Protein AF-A0A359BC92-F1 (afdb_monomer)

Structure (mmCIF, N/CA/C/O backbone):
data_AF-A0A359BC92-F1
#
_entry.id   AF-A0A359BC92-F1
#
loop_
_atom_site.group_PDB
_atom_site.id
_atom_site.type_symbol
_atom_site.label_atom_id
_atom_site.label_alt_id
_atom_site.label_comp_id
_atom_site.label_asym_id
_atom_site.label_entity_id
_atom_site.label_seq_id
_atom_site.pdbx_PDB_ins_code
_atom_site.Cartn_x
_atom_site.Cartn_y
_atom_site.Cartn_z
_atom_site.occupancy
_atom_site.B_iso_or_equiv
_atom_site.auth_seq_id
_atom_site.auth_comp_id
_atom_site.auth_asym_id
_atom_site.auth_atom_id
_atom_site.pdbx_PDB_model_num
ATOM 1 N N . MET A 1 1 ? 7.067 29.558 -24.319 1.00 64.19 1 MET A N 1
ATOM 2 C CA . MET A 1 1 ? 7.247 28.331 -23.514 1.00 64.19 1 MET A CA 1
ATOM 3 C C . MET A 1 1 ? 6.410 27.250 -24.181 1.00 64.19 1 MET A C 1
ATOM 5 O O . MET A 1 1 ? 5.205 27.433 -24.256 1.00 64.19 1 MET A O 1
ATOM 9 N N . GLU A 1 2 ? 7.015 26.208 -24.754 1.00 69.31 2 GLU A N 1
ATOM 10 C CA . GLU A 1 2 ? 6.243 25.180 -25.473 1.00 69.31 2 GLU A CA 1
ATOM 11 C C . GLU A 1 2 ? 5.400 24.340 -24.504 1.00 69.31 2 GLU A C 1
ATOM 13 O O . GLU A 1 2 ? 5.898 23.789 -23.506 1.00 69.31 2 GLU A O 1
ATOM 18 N N . THR A 1 3 ? 4.112 24.208 -24.815 1.00 80.94 3 THR A N 1
ATOM 19 C CA . THR A 1 3 ? 3.198 23.367 -24.044 1.00 80.94 3 THR A CA 1
ATOM 20 C C . THR A 1 3 ? 3.555 21.889 -24.224 1.00 80.94 3 THR A C 1
ATOM 22 O O . THR A 1 3 ? 4.141 21.473 -25.227 1.00 80.94 3 THR A O 1
ATOM 25 N N . ARG A 1 4 ? 3.205 21.043 -23.244 1.00 77.12 4 ARG A N 1
ATOM 26 C CA . ARG A 1 4 ? 3.446 19.587 -23.346 1.00 77.12 4 ARG A CA 1
ATOM 27 C C . ARG A 1 4 ? 2.817 19.000 -24.616 1.00 77.12 4 ARG A C 1
ATOM 29 O O . ARG A 1 4 ? 3.421 18.148 -25.255 1.00 77.12 4 ARG A O 1
ATOM 36 N N . LYS A 1 5 ? 1.630 19.485 -24.992 1.00 85.06 5 LYS A N 1
ATOM 37 C CA . LYS A 1 5 ? 0.885 19.029 -26.172 1.00 85.06 5 LYS A CA 1
ATOM 38 C C . LYS A 1 5 ? 1.637 19.309 -27.476 1.00 85.06 5 LYS A C 1
ATOM 40 O O . LYS A 1 5 ? 1.728 18.419 -28.318 1.00 85.06 5 LYS A O 1
ATOM 45 N N . GLU A 1 6 ? 2.204 20.504 -27.617 1.00 80.94 6 GLU A N 1
ATOM 46 C CA . GLU A 1 6 ? 2.989 20.887 -28.798 1.00 80.94 6 GLU A CA 1
ATOM 47 C C . GLU A 1 6 ? 4.237 20.014 -28.935 1.00 80.94 6 GLU A 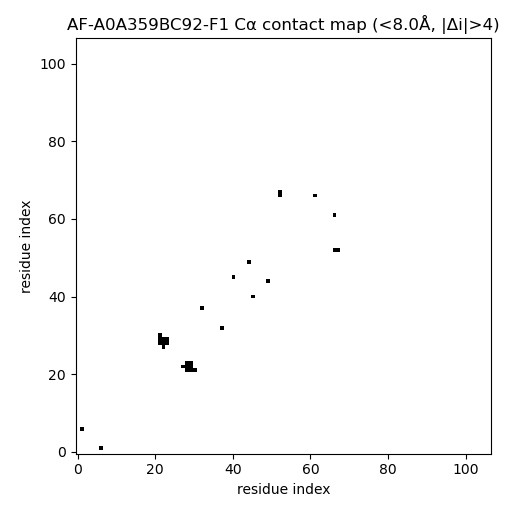C 1
ATOM 49 O O . GLU A 1 6 ? 4.472 19.450 -30.006 1.00 80.94 6 GLU A O 1
ATOM 54 N N . ARG A 1 7 ? 4.953 19.777 -27.828 1.00 76.38 7 ARG A N 1
ATOM 55 C CA . ARG A 1 7 ? 6.118 18.879 -27.810 1.00 76.38 7 ARG A CA 1
ATOM 56 C C . ARG A 1 7 ? 5.781 17.468 -28.284 1.00 76.38 7 ARG A C 1
ATOM 58 O O . ARG A 1 7 ? 6.445 16.952 -29.178 1.00 76.38 7 ARG A O 1
ATOM 65 N N . TYR A 1 8 ? 4.718 16.858 -27.760 1.00 81.38 8 TYR A N 1
ATOM 66 C CA . TYR A 1 8 ? 4.305 15.521 -28.206 1.00 81.38 8 TYR A CA 1
ATOM 67 C C . TYR A 1 8 ? 3.871 15.489 -29.674 1.00 81.38 8 TYR A C 1
ATOM 69 O O . TYR A 1 8 ? 4.158 14.521 -30.379 1.00 81.38 8 TYR A O 1
ATOM 77 N N . SER A 1 9 ? 3.203 16.540 -30.156 1.00 85.44 9 SER A N 1
ATOM 78 C CA . SER A 1 9 ? 2.797 16.619 -31.561 1.00 85.44 9 SER A CA 1
ATOM 79 C C . SER A 1 9 ? 3.996 16.665 -32.512 1.00 85.44 9 SER A C 1
ATOM 81 O O . SER A 1 9 ? 3.975 15.996 -33.545 1.00 85.44 9 SER A O 1
ATOM 83 N N . LYS A 1 10 ? 5.065 17.368 -32.121 1.00 82.44 10 LYS A N 1
ATOM 84 C CA . LYS A 1 10 ? 6.312 17.474 -32.881 1.00 82.44 10 LYS A CA 1
ATOM 85 C C . LYS A 1 10 ? 7.021 16.124 -32.987 1.00 82.44 10 LYS A C 1
ATOM 87 O O . LYS A 1 10 ? 7.276 15.663 -34.096 1.00 82.44 10 LYS A O 1
ATOM 92 N N . TYR A 1 11 ? 7.207 15.426 -31.864 1.00 79.81 11 TYR A N 1
ATOM 93 C CA . TYR A 1 11 ? 7.811 14.087 -31.865 1.00 79.81 11 TYR A CA 1
ATOM 94 C C . TYR A 1 11 ? 7.000 13.076 -32.672 1.00 79.81 11 TYR A C 1
ATOM 96 O O . TYR A 1 11 ? 7.561 12.252 -33.388 1.00 79.81 11 TYR A O 1
ATOM 104 N N . ARG A 1 12 ? 5.665 13.157 -32.625 1.00 83.31 12 ARG A N 1
ATOM 105 C CA . ARG A 1 12 ? 4.807 12.289 -33.437 1.00 83.31 12 ARG A CA 1
ATOM 106 C C . ARG A 1 12 ? 5.025 12.511 -34.935 1.00 83.31 12 ARG A C 1
ATOM 108 O O . ARG A 1 12 ? 5.053 11.544 -35.687 1.00 83.31 12 ARG A O 1
ATOM 115 N N . GLN A 1 13 ? 5.178 13.760 -35.371 1.00 85.56 13 GLN A N 1
ATOM 116 C CA . GLN A 1 13 ? 5.477 14.071 -36.771 1.00 85.56 13 GLN A CA 1
ATOM 117 C C . GLN A 1 13 ? 6.881 13.615 -37.179 1.00 85.56 13 GLN A C 1
ATOM 119 O O . GLN A 1 13 ? 7.056 13.142 -38.298 1.00 85.56 13 GLN A O 1
ATOM 124 N N . GLU A 1 14 ? 7.863 13.723 -36.285 1.00 80.19 14 GLU A N 1
ATOM 125 C CA . GLU A 1 14 ? 9.223 13.227 -36.517 1.00 80.19 14 GLU A CA 1
ATOM 126 C C . GLU A 1 14 ? 9.242 11.701 -36.673 1.00 80.19 14 GLU A C 1
ATOM 128 O O . GLU A 1 14 ? 9.771 11.206 -37.663 1.00 80.19 14 GLU A O 1
ATOM 133 N N . ILE A 1 15 ? 8.570 10.962 -35.783 1.00 81.00 15 ILE A N 1
ATOM 134 C CA . ILE A 1 15 ? 8.444 9.494 -35.848 1.00 81.00 15 ILE A CA 1
ATOM 135 C C . ILE A 1 15 ? 7.773 9.045 -37.153 1.00 81.00 15 ILE A C 1
ATOM 137 O O . ILE A 1 15 ? 8.217 8.085 -37.773 1.00 81.00 15 ILE A O 1
ATOM 141 N N . LEU A 1 16 ? 6.733 9.752 -37.612 1.00 82.31 16 LEU A N 1
ATOM 142 C CA . LEU A 1 16 ? 6.041 9.431 -38.869 1.00 82.31 16 LEU A CA 1
ATOM 143 C C . LEU A 1 16 ? 6.919 9.605 -40.117 1.00 82.31 16 LEU A C 1
ATOM 145 O O . LEU A 1 16 ? 6.634 8.998 -41.146 1.00 82.31 16 LEU A O 1
ATOM 149 N N . ARG A 1 17 ? 7.954 10.447 -40.044 1.00 84.75 17 ARG A N 1
ATOM 150 C CA . ARG A 1 17 ? 8.899 10.688 -41.144 1.00 84.75 17 ARG A CA 1
ATOM 151 C C . ARG A 1 17 ? 10.083 9.719 -41.131 1.00 84.75 17 ARG A C 1
ATOM 153 O O . ARG A 1 17 ? 10.840 9.698 -42.097 1.00 84.75 17 ARG A O 1
ATOM 160 N N . MET A 1 18 ? 10.266 8.949 -40.059 1.00 80.88 18 MET A N 1
ATOM 161 C CA . MET A 1 18 ? 11.377 8.008 -39.939 1.00 80.88 18 MET A CA 1
ATOM 162 C C . MET A 1 18 ? 11.123 6.729 -40.757 1.00 80.88 18 MET A C 1
ATOM 164 O O . MET A 1 18 ? 9.984 6.256 -40.833 1.00 80.88 18 MET A O 1
ATOM 168 N N . PRO A 1 19 ? 12.168 6.145 -41.372 1.00 79.69 19 PRO A N 1
ATOM 169 C CA . PRO A 1 19 ? 12.052 4.876 -42.081 1.00 79.69 19 PRO A CA 1
ATOM 170 C C . PRO A 1 19 ? 11.711 3.745 -41.105 1.00 79.69 19 PRO A C 1
ATOM 172 O O . PRO A 1 19 ? 12.185 3.718 -39.975 1.00 79.69 19 PRO A O 1
ATOM 175 N N . LYS A 1 20 ? 10.920 2.759 -41.542 1.00 71.25 20 LYS A N 1
ATOM 176 C CA . LYS A 1 20 ? 10.504 1.630 -40.682 1.00 71.25 20 LYS A CA 1
ATOM 177 C C . LYS A 1 20 ? 11.681 0.816 -40.129 1.00 71.25 20 LYS A C 1
ATOM 179 O O . LYS A 1 20 ? 11.546 0.192 -39.087 1.00 71.25 20 LYS A O 1
ATOM 184 N N . GLU A 1 21 ? 12.821 0.861 -40.809 1.00 76.19 21 GLU A N 1
ATOM 185 C CA . GLU A 1 21 ? 14.066 0.181 -40.442 1.00 76.19 21 GLU A CA 1
ATOM 186 C C . GLU A 1 21 ? 14.723 0.742 -39.172 1.00 76.19 21 GLU A C 1
ATOM 188 O O . GLU A 1 21 ? 15.539 0.059 -38.563 1.00 76.19 21 GLU A O 1
ATOM 193 N N . SER A 1 22 ? 14.364 1.959 -38.738 1.00 70.75 22 SER A N 1
ATOM 194 C CA . SER A 1 22 ? 14.880 2.536 -37.489 1.00 70.75 22 SER A CA 1
ATOM 195 C C . SER A 1 22 ? 14.171 2.025 -36.230 1.00 70.75 22 SER A C 1
ATOM 197 O O . SER A 1 22 ? 14.531 2.411 -35.117 1.00 70.75 22 SER A O 1
ATOM 199 N N . PHE A 1 23 ? 13.144 1.192 -36.396 1.00 70.94 23 PHE A N 1
ATOM 200 C CA . PHE A 1 23 ? 12.395 0.589 -35.304 1.00 70.94 23 PHE A CA 1
ATOM 201 C C . PHE A 1 23 ? 12.661 -0.915 -35.291 1.00 70.94 23 PHE A C 1
ATOM 203 O O . PHE A 1 23 ? 12.550 -1.590 -36.315 1.00 70.94 23 PHE A O 1
ATOM 210 N N . ASP A 1 24 ? 12.996 -1.451 -34.122 1.00 73.81 24 ASP A N 1
ATOM 211 C CA . ASP A 1 24 ? 13.099 -2.889 -33.927 1.00 73.81 24 ASP A CA 1
ATOM 212 C C . ASP A 1 24 ? 11.735 -3.550 -34.161 1.00 73.81 24 ASP A C 1
ATOM 214 O O . ASP A 1 24 ? 10.679 -2.916 -34.100 1.00 73.81 24 ASP A O 1
ATOM 218 N N . LYS A 1 25 ? 11.733 -4.876 -34.331 1.00 69.06 25 LYS A N 1
ATOM 219 C CA . LYS A 1 25 ? 10.504 -5.673 -34.508 1.00 69.06 25 LYS A CA 1
ATOM 220 C C . LYS A 1 25 ? 9.486 -5.501 -33.370 1.00 69.06 25 LYS A C 1
ATOM 222 O O . LYS A 1 25 ? 8.299 -5.723 -33.584 1.00 69.06 25 LYS A O 1
ATOM 227 N N . ASN A 1 26 ? 9.944 -5.069 -32.194 1.00 71.44 26 ASN A N 1
ATOM 228 C CA . ASN A 1 26 ? 9.118 -4.809 -31.014 1.00 71.44 26 ASN A CA 1
ATOM 229 C C . ASN A 1 26 ? 8.590 -3.359 -30.954 1.00 71.44 26 ASN A C 1
ATOM 231 O O . ASN A 1 26 ? 7.949 -2.978 -29.979 1.00 71.44 26 ASN A O 1
ATOM 235 N N . GLY A 1 27 ? 8.880 -2.533 -31.965 1.00 64.88 27 GLY A N 1
ATOM 236 C CA . GLY A 1 27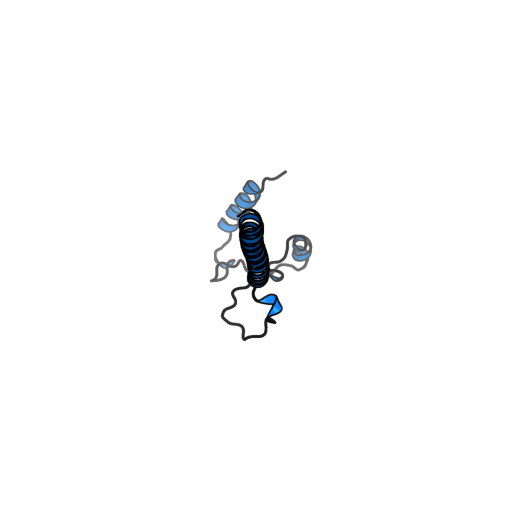 ? 8.520 -1.115 -32.013 1.00 64.88 27 GLY A CA 1
ATOM 237 C C . GLY A 1 27 ? 9.434 -0.200 -31.190 1.00 64.88 27 GLY A C 1
ATOM 238 O O . GLY A 1 27 ? 9.169 0.999 -31.114 1.00 64.88 27 GLY A O 1
ATOM 239 N N . SER A 1 28 ? 10.505 -0.729 -30.585 1.00 67.56 28 SER A N 1
ATOM 240 C CA . SER A 1 28 ? 11.526 0.076 -29.910 1.00 67.56 28 SER A CA 1
ATOM 241 C C . SER A 1 28 ? 12.388 0.817 -30.926 1.00 67.56 28 SER A C 1
ATOM 243 O O . SER A 1 28 ? 12.821 0.255 -31.926 1.00 67.56 28 SER A O 1
ATOM 245 N N . PHE A 1 29 ? 12.633 2.102 -30.683 1.00 65.19 29 PHE A N 1
ATOM 246 C CA . PHE A 1 29 ? 13.542 2.891 -31.507 1.00 65.19 29 PHE A CA 1
ATOM 247 C C . PHE A 1 29 ? 14.984 2.599 -31.082 1.00 65.19 29 PHE A C 1
ATOM 249 O O . PHE A 1 29 ? 15.413 3.016 -30.005 1.00 65.19 29 PHE A O 1
ATOM 256 N N . SER A 1 30 ? 15.729 1.877 -31.918 1.00 58.03 30 SER A N 1
ATOM 257 C CA . SER A 1 30 ? 17.120 1.504 -31.646 1.00 58.03 30 SER A CA 1
ATOM 258 C C . SER A 1 30 ? 18.054 2.635 -32.072 1.00 58.03 30 SER A C 1
ATOM 260 O O . SER A 1 30 ? 18.776 2.560 -33.068 1.00 58.03 30 SER A O 1
ATOM 262 N N . ARG A 1 31 ? 18.022 3.751 -31.337 1.00 58.84 31 ARG A N 1
ATOM 263 C CA . ARG A 1 31 ? 19.071 4.767 -31.464 1.00 58.84 31 ARG A CA 1
ATOM 264 C C . ARG A 1 31 ? 20.276 4.248 -30.694 1.00 58.84 31 ARG A C 1
ATOM 266 O O . ARG A 1 31 ? 20.233 4.195 -29.468 1.00 58.84 31 ARG A O 1
ATOM 273 N N . LYS A 1 32 ? 21.370 3.911 -31.383 1.00 55.03 32 LYS A N 1
ATOM 274 C CA . LYS A 1 32 ? 22.695 3.905 -30.744 1.00 55.03 32 LYS A CA 1
ATOM 275 C C . LYS A 1 32 ? 22.951 5.339 -30.272 1.00 55.03 32 LYS A C 1
ATOM 277 O O . LYS A 1 32 ? 23.369 6.177 -31.064 1.00 55.03 32 LYS A O 1
ATOM 282 N N . MET A 1 33 ? 22.564 5.652 -29.035 1.00 51.81 33 MET A N 1
ATOM 283 C CA . MET A 1 33 ? 22.754 6.978 -28.455 1.00 51.81 33 MET A CA 1
ATOM 284 C C . MET A 1 33 ? 24.252 7.257 -28.392 1.00 51.81 33 MET A C 1
ATOM 286 O O . MET A 1 33 ? 25.003 6.507 -27.770 1.00 51.81 33 MET A O 1
ATOM 290 N N . ASN A 1 34 ? 24.678 8.334 -29.052 1.00 50.03 34 ASN A N 1
ATOM 291 C CA . ASN A 1 34 ? 25.994 8.901 -28.804 1.00 50.03 34 ASN A CA 1
ATOM 292 C C . ASN A 1 34 ? 26.049 9.335 -27.336 1.00 50.03 34 ASN A C 1
ATOM 294 O O . ASN A 1 34 ? 25.113 9.957 -26.832 1.00 50.03 34 ASN A O 1
ATOM 298 N N . ILE A 1 35 ? 27.147 8.992 -26.667 1.00 54.72 35 ILE A N 1
ATOM 299 C CA . ILE A 1 35 ? 27.377 9.187 -25.226 1.00 54.72 35 ILE A CA 1
ATOM 300 C C . ILE A 1 35 ? 27.151 10.653 -24.802 1.00 54.72 35 ILE A C 1
ATOM 302 O O . ILE A 1 35 ? 26.705 10.914 -23.686 1.00 54.72 35 ILE A O 1
ATOM 306 N N . ASP A 1 36 ? 27.333 11.602 -25.721 1.00 50.59 36 ASP A N 1
ATOM 307 C CA . ASP A 1 36 ? 27.121 13.029 -25.473 1.00 50.59 36 ASP A CA 1
ATOM 308 C C . ASP A 1 36 ? 25.635 13.420 -25.304 1.00 50.59 36 ASP A C 1
ATOM 310 O O . ASP A 1 36 ? 25.328 14.301 -24.498 1.00 50.59 36 ASP A O 1
ATOM 314 N N . GLU A 1 37 ? 24.684 12.735 -25.962 1.00 53.03 37 GLU A N 1
ATOM 315 C CA . GLU A 1 37 ? 23.235 12.981 -25.785 1.00 53.03 37 GLU A CA 1
ATOM 316 C C . GLU A 1 37 ? 22.719 12.451 -24.430 1.00 53.03 37 GLU A C 1
ATOM 318 O O . GLU A 1 37 ? 21.748 12.983 -23.883 1.00 53.03 37 GLU A O 1
ATOM 323 N N . LEU A 1 38 ? 23.400 11.462 -23.838 1.00 48.38 38 LEU A N 1
ATOM 324 C CA . LEU A 1 38 ? 23.040 10.842 -22.555 1.00 48.38 38 LEU A CA 1
ATOM 325 C C . LEU A 1 38 ? 23.162 11.827 -21.377 1.00 48.38 38 LEU A C 1
ATOM 327 O O . LEU A 1 38 ? 22.375 11.780 -20.429 1.00 48.38 38 LEU A O 1
ATOM 331 N N . SER A 1 39 ? 24.099 12.776 -21.471 1.00 49.75 39 SER A N 1
ATOM 332 C CA . SER A 1 39 ? 24.310 13.819 -20.460 1.00 49.75 39 SER A CA 1
ATOM 333 C C . SER A 1 39 ? 23.092 14.743 -20.303 1.00 49.75 39 SER A C 1
ATOM 335 O O . SER A 1 39 ? 22.757 15.144 -19.187 1.00 49.75 39 SER A O 1
ATOM 337 N N . SER A 1 40 ? 22.361 14.995 -21.396 1.00 50.62 40 SER A N 1
ATOM 338 C CA . SER A 1 40 ? 21.168 15.852 -21.415 1.00 50.62 40 SER A CA 1
ATOM 339 C C . SER A 1 40 ? 19.906 15.161 -20.877 1.00 50.62 40 SER A C 1
ATOM 341 O O . SER A 1 40 ? 19.004 15.821 -20.357 1.00 50.62 40 SER A O 1
ATOM 343 N N . ILE A 1 41 ? 19.867 13.825 -20.932 1.00 49.41 41 ILE A N 1
ATOM 344 C CA . ILE A 1 41 ? 18.739 12.989 -20.486 1.00 49.41 41 ILE A CA 1
ATOM 345 C C . ILE A 1 41 ? 18.849 12.637 -18.996 1.00 49.41 41 ILE A C 1
ATOM 347 O O . ILE A 1 41 ? 17.845 12.304 -18.380 1.00 49.41 41 ILE A O 1
ATOM 351 N N . SER A 1 42 ? 20.020 12.805 -18.373 1.00 50.56 42 SER A N 1
ATOM 352 C CA . SER A 1 42 ? 20.266 12.506 -16.948 1.00 50.56 42 SER A CA 1
ATOM 353 C C . SER A 1 42 ? 19.345 13.233 -15.946 1.00 50.56 42 SER A C 1
ATOM 355 O O . SER A 1 42 ? 19.254 12.834 -14.787 1.00 50.56 42 SER A O 1
ATOM 357 N N . SER A 1 43 ? 18.625 14.272 -16.385 1.00 51.66 43 SER A N 1
ATOM 358 C CA . SER A 1 43 ? 17.623 14.995 -15.586 1.00 51.66 43 SER A CA 1
ATOM 359 C C . SER A 1 43 ? 16.193 14.435 -15.699 1.00 51.66 43 SER A C 1
ATOM 361 O O . SER A 1 43 ? 15.317 14.802 -14.913 1.00 51.66 43 SER A O 1
ATOM 363 N N . MET A 1 44 ? 15.938 13.527 -16.643 1.00 57.22 44 MET A N 1
ATOM 364 C CA . MET A 1 44 ? 14.698 12.766 -16.780 1.00 57.22 44 MET A CA 1
ATOM 365 C C . MET A 1 44 ? 14.987 11.329 -16.353 1.00 57.22 44 MET A C 1
ATOM 367 O O . MET A 1 44 ? 15.803 10.660 -16.974 1.00 57.22 44 MET A O 1
ATOM 371 N N . GLY A 1 45 ? 14.333 10.868 -15.279 1.00 52.94 45 GLY A N 1
ATOM 372 C CA . GLY A 1 45 ? 14.528 9.522 -14.729 1.00 52.94 45 GLY A CA 1
ATOM 373 C C . GLY A 1 45 ? 14.606 8.471 -15.836 1.00 52.94 45 GLY A C 1
ATOM 374 O O . GLY A 1 45 ? 13.674 8.324 -16.629 1.00 52.94 45 GLY A O 1
ATOM 375 N N . THR A 1 46 ? 15.755 7.806 -15.935 1.00 60.19 46 THR A N 1
ATOM 376 C CA . THR A 1 46 ? 16.037 6.872 -17.021 1.00 60.19 46 THR A CA 1
ATOM 377 C C . THR A 1 46 ? 15.127 5.649 -16.896 1.00 60.19 46 THR A C 1
ATOM 379 O O . THR A 1 46 ? 14.853 5.202 -15.779 1.00 60.19 46 THR A O 1
ATOM 382 N N . PRO A 1 47 ? 14.654 5.057 -18.005 1.00 56.84 47 PRO A N 1
ATOM 383 C CA . PRO A 1 47 ? 13.863 3.827 -17.955 1.00 56.84 47 PRO A CA 1
ATOM 384 C C . PRO A 1 47 ? 14.630 2.655 -17.317 1.00 56.84 47 PRO A C 1
ATOM 386 O O . PRO A 1 47 ? 14.008 1.775 -16.732 1.00 56.84 47 PRO A O 1
ATOM 389 N N . GLU A 1 48 ? 15.964 2.681 -17.321 1.00 56.66 48 GLU A N 1
ATOM 390 C CA . GLU A 1 48 ? 16.812 1.734 -16.576 1.00 56.66 48 GLU A CA 1
ATOM 391 C C . GLU A 1 48 ? 16.654 1.849 -15.052 1.00 56.66 48 GLU A C 1
ATOM 393 O O . GLU A 1 48 ? 16.809 0.865 -14.335 1.00 56.66 48 GLU A O 1
ATOM 398 N N . SER A 1 49 ? 16.294 3.031 -14.545 1.00 55.66 49 SER A N 1
ATOM 399 C CA . SER A 1 49 ? 15.978 3.245 -13.127 1.00 55.66 49 SER A CA 1
ATOM 400 C C . SER A 1 49 ? 14.532 2.881 -12.764 1.00 55.66 49 SER A C 1
ATOM 402 O O . SER A 1 49 ? 14.143 2.957 -11.596 1.00 55.66 49 SER A O 1
ATOM 404 N N . SER A 1 50 ? 13.714 2.481 -13.747 1.00 56.34 50 SER A N 1
ATOM 405 C CA . SER A 1 50 ? 12.331 2.084 -13.503 1.00 56.34 50 SER A CA 1
ATOM 406 C C . SER A 1 50 ? 12.265 0.639 -13.001 1.00 56.34 50 SER A C 1
ATOM 408 O O . SER A 1 50 ? 12.713 -0.304 -13.649 1.00 56.34 50 SER A O 1
ATOM 410 N N . ILE A 1 51 ? 11.714 0.460 -11.801 1.00 56.84 51 ILE A N 1
ATOM 411 C CA . ILE A 1 51 ? 11.521 -0.864 -11.208 1.00 56.84 51 ILE A CA 1
ATOM 412 C C . ILE A 1 51 ? 10.321 -1.517 -11.904 1.00 56.84 51 ILE A C 1
ATOM 414 O O . ILE A 1 51 ? 9.174 -1.143 -11.654 1.00 56.84 51 ILE A O 1
ATOM 418 N N . SER A 1 52 ? 10.578 -2.492 -12.780 1.00 54.50 52 SER A N 1
ATOM 419 C CA . SER A 1 52 ? 9.527 -3.349 -13.337 1.00 54.50 52 SER A CA 1
ATOM 420 C C . SER A 1 52 ? 9.112 -4.402 -12.307 1.00 54.50 52 SER A C 1
ATOM 422 O O . SER A 1 52 ? 9.912 -5.243 -11.903 1.00 54.50 52 SER A O 1
ATOM 424 N N . TYR A 1 53 ? 7.849 -4.358 -11.875 1.00 53.12 53 TYR A N 1
ATOM 425 C CA . TYR A 1 53 ? 7.268 -5.334 -10.940 1.00 53.12 53 TYR A CA 1
ATOM 426 C C . TYR A 1 53 ? 6.642 -6.553 -11.638 1.00 53.12 53 TYR A C 1
ATOM 428 O O . TYR A 1 53 ? 6.219 -7.488 -10.960 1.00 53.12 53 TYR A O 1
ATOM 436 N N . MET A 1 54 ? 6.582 -6.561 -12.973 1.00 50.69 54 MET A N 1
ATOM 437 C CA . MET A 1 54 ? 6.172 -7.715 -13.776 1.00 50.69 54 MET A CA 1
ATOM 438 C C . MET A 1 54 ? 7.385 -8.217 -14.547 1.00 50.69 54 MET A C 1
ATOM 440 O O . MET A 1 54 ? 7.611 -7.833 -15.691 1.00 50.69 54 MET A O 1
ATOM 444 N N . ASN A 1 55 ? 8.181 -9.067 -13.911 1.00 49.91 55 ASN A N 1
ATOM 445 C CA . ASN A 1 55 ? 9.083 -9.934 -14.648 1.00 49.91 55 ASN A CA 1
ATOM 446 C C . ASN A 1 55 ? 8.689 -11.376 -14.327 1.00 49.91 55 ASN A C 1
ATOM 448 O O . ASN A 1 55 ? 8.986 -11.882 -13.247 1.00 49.91 55 ASN A O 1
ATOM 452 N N . GLU A 1 56 ? 7.940 -11.999 -15.239 1.00 54.69 56 GLU A N 1
ATOM 453 C CA . GLU A 1 56 ? 7.483 -13.393 -15.127 1.00 54.69 56 GLU A CA 1
ATOM 454 C C . GLU A 1 56 ? 8.641 -14.401 -15.256 1.00 54.69 56 GLU A C 1
ATOM 456 O O . GLU A 1 56 ? 8.467 -15.570 -14.928 1.00 54.69 56 GLU A O 1
ATOM 461 N N . ASN A 1 57 ? 9.835 -13.949 -15.663 1.00 55.78 57 ASN A N 1
ATOM 462 C CA . ASN A 1 57 ? 10.948 -14.818 -16.047 1.00 55.78 57 ASN A CA 1
ATOM 463 C C . ASN A 1 57 ? 12.173 -14.770 -15.120 1.00 55.78 57 ASN A C 1
ATOM 465 O O . ASN A 1 57 ? 13.185 -15.381 -15.458 1.00 55.78 57 ASN A O 1
ATOM 469 N N . GLU A 1 58 ? 12.121 -14.097 -13.963 1.00 50.88 58 GLU A N 1
ATOM 470 C CA . GLU A 1 58 ? 13.257 -14.116 -13.028 1.00 50.88 58 GLU A CA 1
ATOM 471 C C . GLU A 1 58 ? 13.026 -14.983 -11.781 1.00 50.88 58 GLU A C 1
ATOM 473 O O . GLU A 1 58 ? 12.053 -14.787 -11.039 1.00 50.88 58 GLU A O 1
ATOM 478 N N . PRO A 1 59 ? 13.943 -15.931 -11.495 1.00 46.62 59 PRO A N 1
ATOM 479 C CA . PRO A 1 59 ? 13.850 -16.768 -10.320 1.00 46.62 59 PRO A CA 1
ATOM 480 C C . PRO A 1 59 ? 14.200 -15.934 -9.082 1.00 46.62 59 PRO A C 1
ATOM 482 O O . PRO A 1 59 ? 15.336 -15.547 -8.852 1.00 46.62 59 PRO A O 1
ATOM 485 N N . PHE A 1 60 ? 13.189 -15.673 -8.259 1.00 47.50 60 PHE A N 1
ATOM 486 C CA . PHE A 1 60 ? 13.279 -15.790 -6.799 1.00 47.50 60 PHE A CA 1
ATOM 487 C C . PHE A 1 60 ? 14.377 -15.036 -6.006 1.00 47.50 60 PHE A C 1
ATOM 489 O O . PHE A 1 60 ? 14.607 -15.401 -4.858 1.00 47.50 60 PHE A O 1
ATOM 496 N N . TYR A 1 61 ? 14.976 -13.947 -6.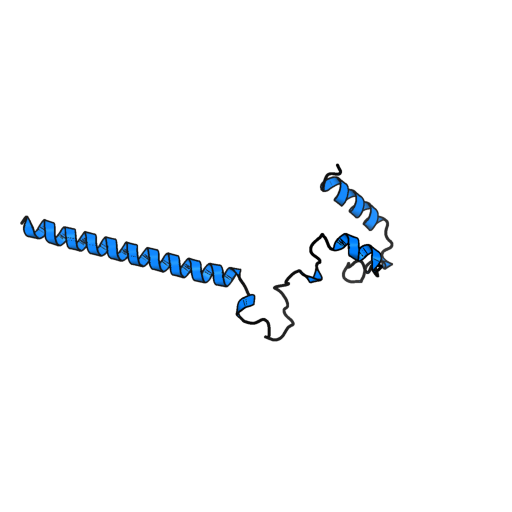506 1.00 44.84 61 TYR A N 1
ATOM 497 C CA . TYR A 1 61 ? 15.937 -13.145 -5.709 1.00 44.84 61 TYR A CA 1
ATOM 498 C C . TYR A 1 61 ? 15.622 -11.649 -5.570 1.00 44.84 61 TYR A C 1
ATOM 500 O O . TYR A 1 61 ? 16.444 -10.877 -5.077 1.00 44.84 61 TYR A O 1
ATOM 508 N N . LEU A 1 62 ? 14.395 -11.215 -5.868 1.00 49.53 62 LEU A N 1
ATOM 509 C CA . LEU A 1 62 ? 13.896 -9.969 -5.281 1.00 49.53 62 LEU A CA 1
ATOM 510 C C . LEU A 1 62 ? 13.573 -10.250 -3.814 1.00 49.53 62 LEU A C 1
ATOM 512 O O . LEU A 1 62 ? 12.539 -10.855 -3.523 1.00 49.53 62 LEU A O 1
ATOM 516 N N . SER A 1 63 ? 14.472 -9.840 -2.907 1.00 50.53 63 SER A N 1
ATOM 517 C CA . SER A 1 63 ? 14.267 -9.936 -1.456 1.00 50.53 63 SER A CA 1
ATOM 518 C C . SER A 1 63 ? 12.824 -9.562 -1.106 1.00 50.53 63 SER A C 1
ATOM 520 O O . SER A 1 63 ? 12.292 -8.579 -1.633 1.00 50.53 63 SER A O 1
ATOM 522 N N . GLU A 1 64 ? 12.174 -10.345 -0.241 1.00 52.69 64 GLU A N 1
ATOM 523 C CA . GLU A 1 64 ? 10.751 -10.204 0.124 1.00 52.69 64 GLU A CA 1
ATOM 524 C C . GLU A 1 64 ? 10.327 -8.762 0.449 1.00 52.69 64 GLU A C 1
ATOM 526 O O . GLU A 1 64 ? 9.168 -8.385 0.274 1.00 52.69 64 GLU A O 1
ATOM 531 N N . LYS A 1 65 ? 11.287 -7.933 0.864 1.00 52.78 65 LYS A N 1
ATOM 532 C CA . LYS A 1 65 ? 11.152 -6.507 1.152 1.00 52.78 65 LYS A CA 1
ATOM 533 C C . LYS A 1 65 ? 10.668 -5.662 -0.038 1.00 52.78 65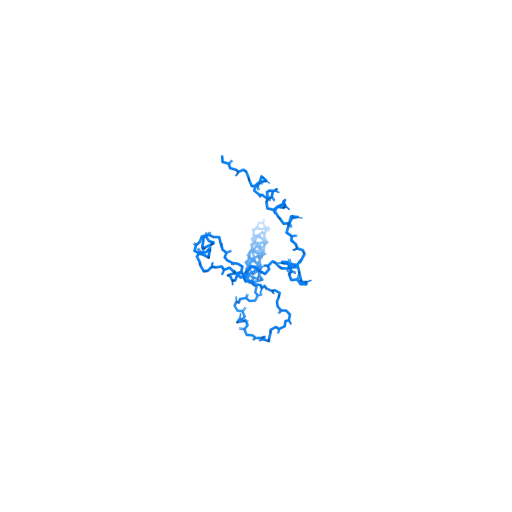 LYS A C 1
ATOM 535 O O . LYS A 1 65 ? 9.985 -4.665 0.185 1.00 52.78 65 LYS A O 1
ATOM 540 N N . ASN A 1 66 ? 10.964 -6.060 -1.278 1.00 51.38 66 ASN A N 1
ATOM 541 C CA . ASN A 1 66 ? 10.717 -5.249 -2.479 1.00 51.38 66 ASN A CA 1
ATOM 542 C C . ASN A 1 66 ? 9.563 -5.754 -3.359 1.00 51.38 66 ASN A C 1
ATOM 544 O O . ASN A 1 66 ? 9.175 -5.057 -4.295 1.00 51.38 66 ASN A O 1
ATOM 548 N N . ARG A 1 67 ? 8.982 -6.929 -3.072 1.00 55.31 67 ARG A N 1
ATOM 549 C CA . ARG A 1 67 ? 7.996 -7.565 -3.969 1.00 55.31 67 ARG A CA 1
ATOM 550 C C . ARG A 1 67 ? 6.663 -6.827 -4.100 1.00 55.31 67 ARG A C 1
ATOM 552 O O . ARG A 1 67 ? 5.963 -7.059 -5.073 1.00 55.31 67 ARG A O 1
ATOM 559 N N . ALA A 1 68 ? 6.317 -5.931 -3.176 1.00 61.34 68 ALA A N 1
ATOM 560 C CA . ALA A 1 68 ? 5.263 -4.933 -3.372 1.00 61.34 68 ALA A CA 1
ATOM 561 C C . ALA A 1 68 ? 5.197 -3.998 -2.151 1.00 61.34 68 ALA A C 1
ATOM 563 O O . ALA A 1 68 ? 4.540 -4.341 -1.158 1.00 61.34 68 ALA A O 1
ATOM 564 N N . PRO A 1 69 ? 5.798 -2.794 -2.196 1.00 63.75 69 PRO A N 1
ATOM 565 C CA . PRO A 1 69 ? 5.671 -1.828 -1.099 1.00 63.75 69 PRO A CA 1
ATOM 566 C C . PRO A 1 69 ? 4.196 -1.502 -0.793 1.00 63.75 69 PRO A C 1
ATOM 568 O O . PRO A 1 69 ? 3.819 -1.293 0.362 1.00 63.75 69 PRO A O 1
ATOM 571 N N . TYR A 1 70 ? 3.332 -1.575 -1.812 1.00 65.31 70 TYR A N 1
ATOM 572 C CA . TYR A 1 70 ? 1.885 -1.413 -1.684 1.00 65.31 70 TYR A CA 1
ATOM 573 C C . TYR A 1 70 ? 1.203 -2.518 -0.857 1.00 65.31 70 TYR A C 1
ATOM 575 O O . TYR A 1 70 ? 0.346 -2.219 -0.023 1.00 65.31 70 TYR A O 1
ATOM 583 N N . LEU A 1 71 ? 1.597 -3.788 -1.011 1.00 64.31 71 LEU A N 1
ATOM 584 C CA . LEU A 1 71 ? 1.015 -4.884 -0.223 1.00 64.31 71 LEU A CA 1
ATOM 585 C C . LEU A 1 71 ? 1.408 -4.774 1.253 1.00 64.31 71 LEU A C 1
ATOM 587 O O . LEU A 1 71 ? 0.591 -5.040 2.137 1.00 64.31 71 LEU A O 1
ATOM 591 N N . PHE A 1 72 ? 2.634 -4.333 1.536 1.00 63.53 72 PHE A N 1
ATOM 592 C CA . PHE A 1 72 ? 3.080 -4.085 2.905 1.00 63.53 72 PHE A CA 1
ATOM 593 C C . PHE A 1 72 ? 2.339 -2.901 3.543 1.00 63.53 72 PHE A C 1
ATOM 595 O O . PHE A 1 72 ? 1.889 -2.996 4.689 1.00 63.53 72 PHE A O 1
ATOM 602 N N . TYR A 1 73 ? 2.128 -1.820 2.784 1.00 66.44 73 TYR A N 1
ATOM 603 C CA . TYR A 1 73 ? 1.288 -0.694 3.199 1.00 66.44 73 TYR A CA 1
ATOM 604 C C . TYR A 1 73 ? -0.151 -1.137 3.516 1.00 66.44 73 TYR A C 1
ATOM 606 O O . TYR A 1 73 ? -0.687 -0.799 4.575 1.00 66.44 73 TYR A O 1
ATOM 614 N N . LEU A 1 74 ? -0.758 -1.968 2.662 1.00 69.88 74 LEU A N 1
ATOM 615 C CA . LEU A 1 74 ? -2.093 -2.523 2.894 1.00 69.88 74 LEU A CA 1
ATOM 616 C C . LEU A 1 74 ? -2.158 -3.402 4.151 1.00 69.88 74 LEU A C 1
ATOM 618 O O . LEU A 1 74 ? -3.105 -3.273 4.929 1.00 69.88 74 LEU A O 1
ATOM 622 N N . LYS A 1 75 ? -1.161 -4.265 4.390 1.00 70.94 75 LYS A N 1
ATOM 623 C CA . LYS A 1 75 ? -1.107 -5.117 5.594 1.00 70.94 75 LYS A CA 1
ATOM 624 C C . LYS A 1 75 ? -1.028 -4.286 6.876 1.00 70.94 75 LYS A C 1
ATOM 626 O O . LYS A 1 75 ? -1.816 -4.514 7.793 1.00 70.94 75 LYS A O 1
ATOM 631 N N . LYS A 1 76 ? -0.143 -3.283 6.922 1.00 71.50 76 LYS A N 1
ATOM 632 C CA . LYS A 1 76 ? -0.023 -2.376 8.078 1.00 71.50 76 LYS A CA 1
ATOM 633 C C . LYS A 1 76 ? -1.316 -1.610 8.344 1.00 71.50 76 LYS A C 1
ATOM 635 O O . LYS A 1 76 ? -1.761 -1.524 9.487 1.00 71.50 76 LYS A O 1
ATOM 640 N N . ARG A 1 77 ? -1.959 -1.101 7.290 1.00 77.06 77 ARG A N 1
ATOM 641 C CA . ARG A 1 77 ? -3.216 -0.353 7.411 1.00 77.06 77 ARG A CA 1
ATOM 642 C C . ARG A 1 77 ? -4.367 -1.231 7.909 1.00 77.06 77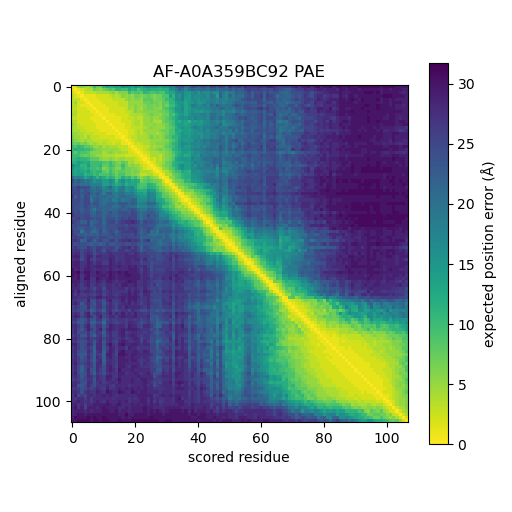 ARG A C 1
ATOM 644 O O . ARG A 1 77 ? -5.153 -0.774 8.732 1.00 77.06 77 ARG A O 1
ATOM 651 N N . ARG A 1 78 ? -4.435 -2.496 7.476 1.00 82.62 78 ARG A N 1
ATOM 652 C CA . ARG A 1 78 ? -5.409 -3.477 7.986 1.00 82.62 78 ARG A CA 1
ATOM 653 C C . ARG A 1 78 ? -5.203 -3.767 9.470 1.00 82.62 78 ARG A C 1
ATOM 655 O O . ARG A 1 78 ? -6.172 -3.713 10.213 1.00 82.62 78 ARG A O 1
ATOM 662 N N . ALA A 1 79 ? -3.971 -4.013 9.915 1.00 82.62 79 ALA A N 1
ATOM 663 C CA . ALA A 1 79 ? -3.688 -4.257 11.333 1.00 82.62 79 ALA A CA 1
ATOM 664 C C . ALA A 1 79 ? -4.106 -3.069 12.218 1.00 82.62 79 ALA A C 1
ATOM 666 O O . ALA A 1 79 ? -4.710 -3.254 13.270 1.00 82.62 79 ALA A O 1
ATOM 667 N N . P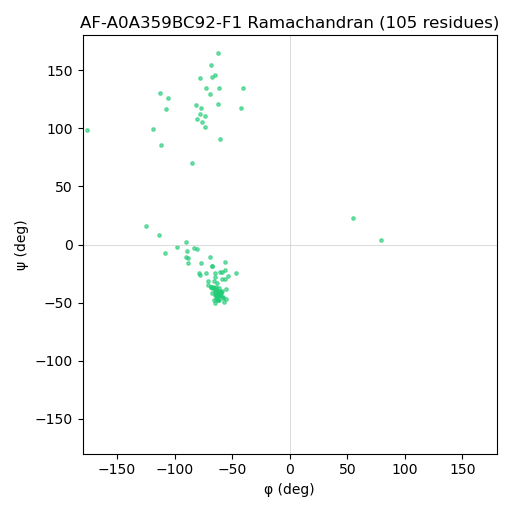HE A 1 80 ? -3.867 -1.841 11.751 1.00 88.38 80 PHE A N 1
ATOM 668 C CA . PHE A 1 80 ? -4.293 -0.638 12.465 1.00 88.38 80 PHE A CA 1
ATOM 669 C C . PHE A 1 80 ? -5.821 -0.486 12.526 1.00 88.38 80 PHE A C 1
ATOM 671 O O . PHE A 1 80 ? -6.361 -0.059 13.543 1.00 88.38 80 PHE A O 1
ATOM 678 N N . LEU A 1 81 ? -6.532 -0.865 11.458 1.00 89.81 81 LEU A N 1
ATOM 679 C CA . LEU A 1 81 ? -7.997 -0.912 11.456 1.00 89.81 81 LEU A CA 1
ATOM 680 C C . LEU A 1 81 ? -8.531 -1.950 12.450 1.00 89.81 81 LEU A C 1
ATOM 682 O O . LEU A 1 81 ? -9.442 -1.630 13.206 1.00 89.81 81 LEU A O 1
ATOM 686 N N . TRP A 1 82 ? -7.936 -3.144 12.502 1.00 91.69 82 TRP A N 1
ATOM 687 C CA . TRP A 1 82 ? -8.295 -4.176 13.480 1.00 91.69 82 TRP A CA 1
ATOM 688 C C . TRP A 1 82 ? -8.075 -3.715 14.922 1.00 91.69 82 TRP A C 1
ATOM 690 O O . TRP A 1 82 ? -8.930 -3.947 15.772 1.00 91.69 82 TRP A O 1
ATOM 700 N N . LEU A 1 83 ? -6.978 -3.002 15.186 1.00 93.38 83 LEU A N 1
ATOM 701 C CA . LEU A 1 83 ? -6.702 -2.425 16.501 1.00 93.38 83 LEU A CA 1
ATOM 702 C C . LEU A 1 83 ? -7.736 -1.358 16.892 1.00 93.38 83 LEU A C 1
ATOM 704 O O . LEU A 1 83 ? -8.240 -1.366 18.009 1.00 93.38 83 LEU A O 1
ATOM 708 N N . LYS A 1 84 ? -8.117 -0.467 15.967 1.00 93.31 84 LYS A N 1
ATOM 709 C CA . LYS A 1 84 ? -9.202 0.497 16.216 1.00 93.31 84 LYS A CA 1
ATOM 710 C C . LYS A 1 84 ? -10.536 -0.193 16.491 1.00 93.31 84 LYS A C 1
ATOM 712 O O . LYS A 1 84 ? -11.276 0.247 17.366 1.00 93.31 84 LYS A O 1
ATOM 717 N N . LEU A 1 85 ? -10.833 -1.262 15.752 1.00 94.62 85 LEU A N 1
ATOM 718 C CA . LEU A 1 85 ? -12.062 -2.029 15.921 1.00 94.62 85 LEU A CA 1
ATOM 719 C C . LEU A 1 85 ? -12.110 -2.708 17.298 1.00 94.62 85 LEU A C 1
ATOM 721 O O . LEU A 1 85 ? -13.140 -2.642 17.962 1.00 94.62 85 LEU A O 1
ATOM 725 N N . SER A 1 86 ? -11.005 -3.307 17.758 1.00 94.69 86 SER A N 1
ATOM 726 C CA . SER A 1 86 ? -10.965 -3.962 19.073 1.00 94.69 86 SER A CA 1
ATOM 727 C C . SER A 1 86 ? -11.144 -2.967 20.221 1.00 94.69 86 SER A C 1
ATOM 729 O O . SER A 1 86 ? -11.888 -3.247 21.158 1.00 94.69 86 SER A O 1
ATOM 731 N N . ILE A 1 87 ? -10.535 -1.781 20.119 1.00 95.69 87 ILE A N 1
ATOM 732 C CA . ILE A 1 87 ? -10.711 -0.697 21.094 1.00 95.69 87 ILE A CA 1
ATOM 733 C C . ILE A 1 87 ? -12.179 -0.261 21.148 1.00 95.69 87 ILE A C 1
ATOM 735 O O . ILE A 1 87 ? -12.732 -0.099 22.232 1.00 95.69 87 ILE A O 1
ATOM 739 N N . LEU A 1 88 ? -12.831 -0.112 19.992 1.00 95.62 88 LEU A N 1
ATOM 740 C CA . LEU A 1 88 ? -14.241 0.273 19.926 1.00 95.62 88 LEU A CA 1
ATOM 741 C C . LEU A 1 88 ? -15.140 -0.778 20.594 1.00 95.62 88 LEU A C 1
ATOM 743 O O . LEU A 1 88 ? -16.007 -0.425 21.390 1.00 95.62 88 LEU A O 1
ATOM 747 N N . VAL A 1 89 ? -14.896 -2.065 20.334 1.00 96.19 89 VAL A N 1
ATOM 748 C CA . VAL A 1 89 ? -15.630 -3.168 20.977 1.00 96.19 89 VAL A CA 1
ATOM 749 C C . VAL A 1 89 ? -15.435 -3.159 22.496 1.00 96.19 89 VAL A C 1
ATOM 751 O O . VAL A 1 89 ?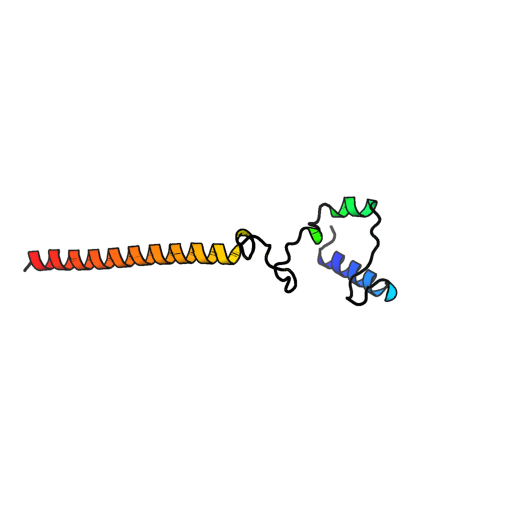 -16.411 -3.296 23.231 1.00 96.19 89 VAL A O 1
ATOM 754 N N . LEU A 1 90 ? -14.210 -2.933 22.982 1.00 96.50 90 LEU A N 1
ATOM 755 C CA . LEU A 1 90 ? -13.929 -2.810 24.417 1.00 96.50 90 LEU A CA 1
ATOM 756 C C . LEU A 1 90 ? -14.698 -1.653 25.067 1.00 96.50 90 LEU A C 1
ATOM 758 O O . LEU A 1 90 ? -15.252 -1.828 26.150 1.00 96.50 90 LEU A O 1
ATOM 762 N N . ILE A 1 91 ? -14.782 -0.498 24.400 1.00 96.44 91 ILE A N 1
ATOM 763 C CA . ILE A 1 91 ? -15.542 0.662 24.893 1.00 96.44 91 ILE A CA 1
ATOM 764 C C . ILE A 1 91 ? -17.035 0.332 25.004 1.00 96.44 91 ILE A C 1
ATOM 766 O O . ILE A 1 91 ? -17.660 0.680 26.004 1.00 96.44 91 ILE A O 1
ATOM 770 N N . ILE A 1 92 ? -17.607 -0.361 24.015 1.00 95.56 92 ILE A N 1
ATOM 771 C CA . ILE A 1 92 ? -19.018 -0.775 24.057 1.00 95.56 92 ILE A CA 1
ATOM 772 C C . ILE A 1 92 ? -19.265 -1.716 25.238 1.00 95.56 92 ILE A C 1
ATOM 774 O O . ILE A 1 92 ? -20.203 -1.500 25.999 1.00 95.56 92 ILE A O 1
ATOM 778 N N . ILE A 1 93 ? -18.417 -2.732 25.423 1.00 95.69 93 ILE A N 1
ATOM 779 C CA . ILE A 1 93 ? -18.543 -3.673 26.547 1.00 95.69 93 ILE A CA 1
ATOM 780 C C . ILE A 1 93 ? -18.457 -2.924 27.881 1.00 95.69 93 ILE A C 1
ATOM 782 O O . ILE A 1 93 ? -19.270 -3.157 28.771 1.00 95.69 93 ILE A O 1
ATOM 786 N N . PHE A 1 94 ? -17.511 -1.994 28.009 1.00 95.31 94 PHE A N 1
ATOM 787 C CA . PHE A 1 94 ? -17.358 -1.176 29.207 1.00 95.31 94 PHE A CA 1
ATOM 788 C C . PHE A 1 94 ? -18.599 -0.317 29.494 1.00 95.31 94 PHE A C 1
ATOM 790 O O . PHE A 1 94 ? -19.060 -0.279 30.632 1.00 95.31 94 PHE A O 1
ATOM 797 N N . LEU A 1 95 ? -19.184 0.315 28.470 1.00 94.31 95 LEU A N 1
ATOM 798 C CA . LEU A 1 95 ? -20.434 1.072 28.597 1.00 94.31 95 LEU A CA 1
ATOM 799 C C . LEU A 1 95 ? -21.607 0.189 29.031 1.00 94.31 95 LEU A C 1
ATOM 801 O O . LEU A 1 95 ? -22.387 0.597 29.887 1.00 94.31 95 LEU A O 1
ATOM 805 N N . VAL A 1 96 ? -21.721 -1.021 28.477 1.00 93.12 96 VAL A N 1
ATOM 806 C CA . VAL A 1 96 ? -22.757 -1.988 28.872 1.00 93.12 96 VAL A CA 1
ATOM 807 C C . VAL A 1 96 ? -22.585 -2.392 30.335 1.00 93.12 96 VAL A C 1
ATOM 809 O O . VAL A 1 96 ? -23.558 -2.388 31.083 1.00 93.12 96 VAL A O 1
ATOM 812 N N . LEU A 1 97 ? -21.359 -2.691 30.771 1.00 92.06 97 LEU A N 1
ATOM 813 C CA . LEU A 1 97 ? -21.079 -3.019 32.170 1.00 92.06 97 LEU A CA 1
ATOM 814 C C . LEU A 1 97 ? -21.428 -1.852 33.097 1.00 92.06 97 LEU A C 1
ATOM 816 O O . LEU A 1 97 ? -22.135 -2.059 34.078 1.00 92.06 97 LEU A O 1
ATOM 820 N N . LEU A 1 98 ? -21.001 -0.632 32.764 1.00 90.25 98 LEU A N 1
ATOM 821 C CA . LEU A 1 98 ? -21.359 0.573 33.515 1.00 90.25 98 LEU A CA 1
ATOM 822 C C . LEU A 1 98 ? -22.872 0.741 33.629 1.00 90.25 98 LEU A C 1
ATOM 824 O O . LEU A 1 98 ? -23.375 0.980 34.722 1.00 90.25 98 LEU A O 1
ATOM 828 N N . TYR A 1 99 ? -23.596 0.579 32.522 1.00 91.06 99 TYR A N 1
ATOM 829 C CA . TYR A 1 99 ? -25.052 0.650 32.514 1.00 91.06 99 TYR A CA 1
ATOM 830 C C . TYR A 1 99 ? -25.670 -0.378 33.469 1.00 91.06 99 TYR A C 1
ATOM 832 O O . TYR A 1 99 ? -26.514 -0.020 34.286 1.00 91.06 99 TYR A O 1
ATOM 840 N N . PHE A 1 100 ? -25.208 -1.631 33.438 1.00 87.19 100 PHE A N 1
ATOM 841 C CA . PHE A 1 100 ? -25.687 -2.665 34.356 1.00 87.19 100 PHE A CA 1
ATOM 842 C C . PHE A 1 100 ? -25.377 -2.358 35.825 1.00 87.19 100 PHE A C 1
ATOM 844 O O . PHE A 1 100 ? -26.236 -2.593 36.670 1.00 87.19 100 PHE A O 1
ATOM 851 N N . PHE A 1 101 ? -24.193 -1.831 36.145 1.00 85.38 101 PHE A N 1
ATOM 852 C CA . PHE A 1 101 ? -23.850 -1.447 37.518 1.00 85.38 101 PHE A CA 1
ATOM 853 C C . PHE A 1 101 ? -24.710 -0.276 38.013 1.00 85.38 101 PHE A C 1
ATOM 855 O O . PHE A 1 101 ? -25.317 -0.378 39.074 1.00 85.38 101 PHE A O 1
ATOM 862 N N . PHE A 1 102 ? -24.851 0.788 37.219 1.00 80.12 102 PHE A N 1
ATOM 863 C CA . PHE A 1 102 ? -25.637 1.965 37.605 1.00 80.12 102 PHE A CA 1
ATOM 864 C C . PHE A 1 102 ? -27.142 1.693 37.698 1.00 80.12 102 PHE A C 1
ATOM 866 O O . PHE A 1 102 ? -27.797 2.220 38.591 1.00 80.12 102 PHE A O 1
ATOM 873 N N . VAL A 1 103 ? -27.704 0.872 36.806 1.00 71.56 103 VAL A N 1
ATOM 874 C CA . VAL A 1 103 ? -29.127 0.496 36.868 1.00 71.56 103 VAL A CA 1
ATOM 875 C C . VAL A 1 103 ? -29.401 -0.435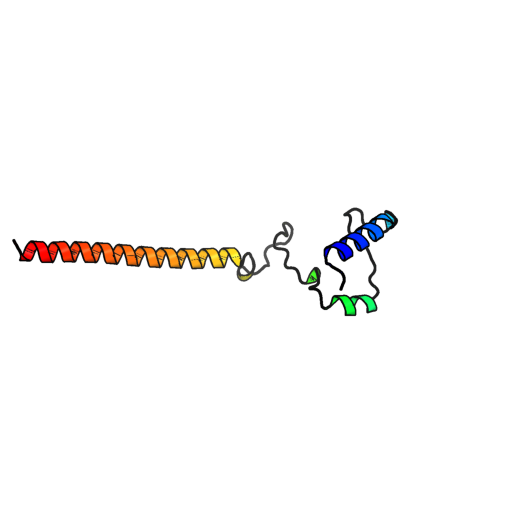 38.048 1.00 71.56 103 VAL A C 1
ATOM 877 O O . VAL A 1 103 ? -30.455 -0.337 38.666 1.00 71.56 103 VAL A O 1
ATOM 880 N N . ARG A 1 104 ? -28.458 -1.321 38.390 1.00 58.56 104 ARG A N 1
ATOM 881 C CA . ARG A 1 104 ? -28.628 -2.277 39.489 1.00 58.56 104 ARG A CA 1
ATOM 882 C C . ARG A 1 104 ? -28.426 -1.660 40.873 1.00 58.56 104 ARG A C 1
ATOM 884 O O . ARG A 1 104 ? -28.998 -2.172 41.821 1.00 58.56 104 ARG A O 1
ATOM 891 N N . GLU A 1 105 ? -27.650 -0.587 41.004 1.00 59.41 105 GLU A N 1
ATOM 892 C CA . GLU A 1 105 ? -27.554 0.168 42.265 1.00 59.41 105 GLU A CA 1
ATOM 893 C C . GLU A 1 105 ? -28.761 1.092 42.513 1.00 59.41 105 GLU A C 1
ATOM 895 O O . GLU A 1 105 ? -28.958 1.546 43.637 1.00 59.41 105 GLU A O 1
ATOM 900 N N . GLN A 1 106 ? -29.576 1.370 41.490 1.00 57.66 106 GLN A N 1
ATOM 901 C CA . GLN A 1 106 ? -30.765 2.227 41.597 1.00 57.66 106 GLN A CA 1
ATOM 902 C C . GLN A 1 106 ? -32.090 1.457 41.774 1.00 57.66 106 GLN A C 1
ATOM 904 O O . GLN A 1 106 ? -33.132 2.102 41.902 1.00 57.66 106 GLN A O 1
ATOM 909 N N . ALA A 1 107 ? -32.069 0.118 41.778 1.00 50.47 107 ALA A N 1
ATOM 910 C CA . ALA A 1 107 ? -33.236 -0.759 41.953 1.00 50.47 107 ALA A CA 1
ATOM 911 C C . ALA A 1 107 ? -33.146 -1.544 43.267 1.00 50.47 107 ALA A C 1
ATOM 913 O O . ALA A 1 107 ? -34.193 -1.671 43.939 1.00 50.47 107 ALA A O 1
#

Mean predicted aligned error: 19.33 Å

Radius of gyration: 29.95 Å; Cα contacts (8 Å, |Δi|>4): 15; chains: 1; bounding box: 61×45×84 Å

Secondary structure (DSSP, 8-state):
---HHHHHHHHHHHHHHS-GGGB-TTS-B-----HHHHHHHTTS--GGGS--S--TT--S-S-GGGS-HHHHHHHHHHHHHHHHHHHHHHHHHHHHHHHHHHHHH--

Solvent-accessible surface area (backbone atoms only — not comparable to full-atom values): 6844 Å² total; per-residue (Å²): 133,86,50,73,68,56,54,53,53,50,54,52,54,53,58,72,72,51,64,75,83,57,37,45,99,85,68,48,71,70,70,85,71,56,74,76,63,52,67,73,44,71,83,49,86,51,76,87,74,53,84,76,88,82,62,95,84,66,85,87,71,74,56,82,84,67,76,44,64,66,60,54,51,51,51,54,53,49,54,53,49,53,53,55,50,52,53,52,51,50,52,52,53,50,51,52,52,50,50,52,53,58,57,60,75,74,108

pLDDT: mean 70.01, std 16.06, range [44.84, 96.5]

Foldseek 3Di:
DDDPVNVVVVVVVVVVPDDPVQADPVRHRPPPDDPVVVVVCVVPPDVVNDDDLDDPPDPDPPPPCVNDPVVVVVVVVVVVVVVVVVV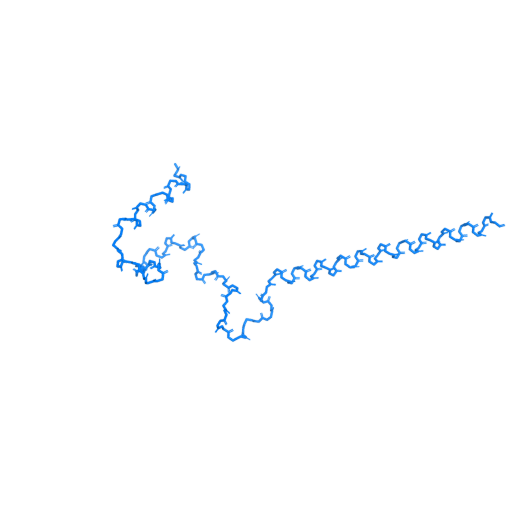VVVVVVVVVVVVVVVVVVVD

Sequence (107 aa):
METRKERYSKYRQEILRMPKESFDKNGSFSRKMNIDELSSISSMGTPESSISYMNENEPFYLSEKNRAPYLFYLKKRRAFLWLKLSILVLIIIFLVLLYFFFVREQA